Protein AF-A0A9W6I0I2-F1 (afdb_monomer_lite)

pLDDT: mean 87.01, std 14.26, range [43.53, 98.69]

Foldseek 3Di:
DPPDPDFDPQLVVLVVQLVQLVVQLVVCVVVPPPPVSNVVSVVSNVVSVVSCVVSVNVVRPDDPDDPDDPPPDD

Secondary structure (DSSP, 8-state):
----SSPPHHHHHHHHHHHHHHHHHHHHHHTS--HHHHHH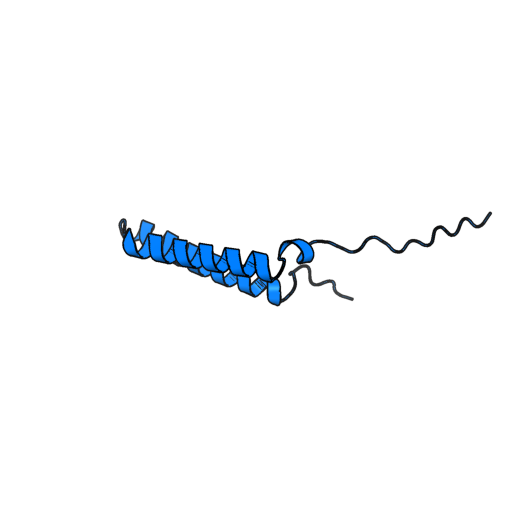HHHHHHHHHHHHHHTTTTGGGPPPPP--------

Sequence (74 aa):
MAGSHGGSPKSWLAVIVILLGFTVGGVALCIGPNWAMFWAGAGIIAVGGVIALVVDIFSDVIIDAPRVPLDNSN

Structure (mmCIF, N/CA/C/O backbone):
data_AF-A0A9W6I0I2-F1
#
_entry.id   AF-A0A9W6I0I2-F1
#
loop_
_atom_site.group_PDB
_atom_site.id
_atom_site.type_symbol
_atom_site.label_atom_id
_atom_site.label_alt_id
_atom_site.label_comp_id
_atom_site.label_asym_id
_atom_site.label_entity_id
_atom_site.label_seq_id
_atom_site.pdbx_PDB_ins_code
_atom_site.Cartn_x
_atom_site.Cartn_y
_atom_site.Cartn_z
_atom_site.occupancy
_atom_site.B_iso_or_equiv
_atom_site.auth_seq_id
_atom_site.auth_comp_id
_atom_site.auth_asym_id
_atom_site.auth_atom_id
_atom_site.pdbx_PDB_model_num
ATOM 1 N N . MET A 1 1 ? 18.816 17.212 -20.046 1.00 43.53 1 MET A N 1
ATOM 2 C CA . MET A 1 1 ? 17.472 16.719 -19.684 1.00 43.53 1 MET A CA 1
ATOM 3 C C . MET A 1 1 ? 17.440 16.619 -18.171 1.00 43.53 1 MET A C 1
ATOM 5 O O . MET A 1 1 ? 18.247 15.869 -17.640 1.00 43.53 1 MET A O 1
ATOM 9 N N . ALA A 1 2 ? 16.634 17.416 -17.469 1.00 48.66 2 ALA A N 1
ATOM 10 C CA . ALA A 1 2 ? 16.464 17.220 -16.031 1.00 48.66 2 ALA A CA 1
ATOM 11 C C . ALA A 1 2 ? 15.782 15.858 -15.845 1.00 48.66 2 ALA A C 1
ATOM 13 O O . ALA A 1 2 ? 14.600 15.717 -16.145 1.00 48.66 2 ALA A O 1
ATOM 14 N N 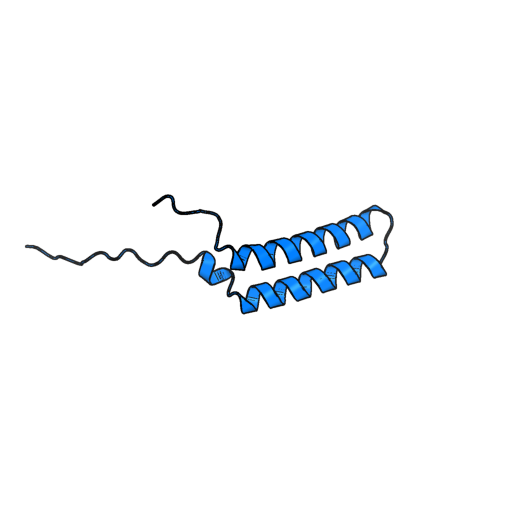. GLY A 1 3 ? 16.554 14.834 -15.479 1.00 52.81 3 GLY A N 1
ATOM 15 C CA . GLY A 1 3 ? 16.004 13.530 -15.140 1.00 52.81 3 GLY A CA 1
ATOM 16 C C . G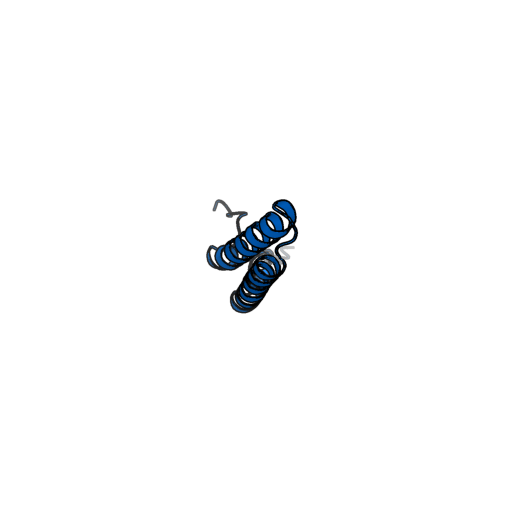LY A 1 3 ? 15.101 13.713 -13.931 1.00 52.81 3 GLY A C 1
ATOM 17 O O . GLY A 1 3 ? 15.586 14.012 -12.837 1.00 52.81 3 GLY A O 1
ATOM 18 N N . SER A 1 4 ? 13.789 13.606 -14.139 1.00 64.75 4 SER A N 1
ATOM 19 C CA . SER A 1 4 ? 12.834 13.529 -13.041 1.00 64.75 4 SER A CA 1
ATOM 20 C C . SER A 1 4 ? 13.234 12.328 -12.188 1.00 64.75 4 SER A C 1
ATOM 22 O O . SER A 1 4 ? 13.126 11.197 -12.640 1.00 64.75 4 SER A O 1
ATOM 24 N N . HIS A 1 5 ? 13.745 12.574 -10.979 1.00 63.16 5 HIS A N 1
ATOM 25 C CA . HIS A 1 5 ? 13.998 11.518 -9.990 1.00 63.16 5 HIS A CA 1
ATOM 26 C C . HIS A 1 5 ? 12.686 10.922 -9.460 1.00 63.16 5 HIS A C 1
ATOM 28 O O . HIS A 1 5 ? 12.683 9.871 -8.827 1.00 63.16 5 HIS A O 1
ATOM 34 N N . GLY A 1 6 ? 11.566 11.613 -9.694 1.00 65.75 6 GLY A N 1
ATOM 35 C CA . GLY A 1 6 ? 10.244 11.050 -9.509 1.00 65.75 6 GLY A CA 1
ATOM 36 C C . GLY A 1 6 ? 9.964 10.129 -10.681 1.00 65.75 6 GLY A C 1
ATOM 37 O O . GLY A 1 6 ? 9.943 10.597 -11.821 1.00 65.75 6 GLY A O 1
ATOM 38 N N . GLY A 1 7 ? 9.777 8.848 -10.388 1.00 72.06 7 GLY A N 1
ATOM 39 C CA . GLY A 1 7 ? 9.316 7.854 -11.342 1.00 72.06 7 GLY A CA 1
ATOM 40 C C . GLY A 1 7 ? 8.108 8.308 -12.179 1.00 72.06 7 GLY A C 1
ATOM 41 O O . GLY A 1 7 ? 7.466 9.328 -11.907 1.00 72.06 7 GLY A O 1
ATOM 42 N N . SER A 1 8 ? 7.808 7.567 -13.237 1.00 86.25 8 SER A N 1
ATOM 43 C CA . SER A 1 8 ? 6.769 7.864 -14.211 1.00 86.25 8 SER A CA 1
ATOM 44 C C . SER A 1 8 ? 5.418 8.201 -13.556 1.00 86.25 8 SER A C 1
ATOM 46 O O . SER A 1 8 ? 5.030 7.621 -12.536 1.00 86.25 8 SER A O 1
ATOM 48 N N . PRO A 1 9 ? 4.609 9.082 -14.179 1.00 86.69 9 PRO A N 1
ATOM 49 C CA . PRO A 1 9 ? 3.274 9.415 -13.671 1.00 86.69 9 PRO A CA 1
ATOM 50 C C . PRO A 1 9 ? 2.362 8.194 -13.454 1.00 86.69 9 PRO A C 1
ATOM 52 O O . PRO A 1 9 ? 1.452 8.234 -12.631 1.00 86.69 9 PRO A O 1
ATOM 55 N N . LYS A 1 10 ? 2.612 7.099 -14.187 1.00 87.62 10 LYS A N 1
ATOM 56 C CA . LYS A 1 10 ? 1.885 5.828 -14.077 1.00 87.62 10 LYS A CA 1
ATOM 57 C C . LYS A 1 10 ? 2.167 5.118 -12.751 1.00 87.62 10 LYS A C 1
ATOM 59 O O . LYS A 1 10 ? 1.242 4.651 -12.098 1.00 87.62 10 LYS A O 1
ATOM 64 N N . SER A 1 11 ? 3.434 5.076 -12.356 1.00 91.75 11 SER A N 1
ATOM 65 C CA . SER A 1 11 ? 3.906 4.515 -11.087 1.00 91.75 11 SER A CA 1
ATOM 66 C C . SER A 1 11 ? 3.350 5.295 -9.890 1.00 91.75 11 SER A C 1
ATOM 68 O O . SER A 1 11 ? 2.841 4.710 -8.931 1.00 91.75 11 SER A O 1
ATOM 70 N N . TRP A 1 12 ? 3.286 6.625 -10.003 1.00 93.25 12 TRP A N 1
ATOM 71 C CA . TRP A 1 12 ? 2.705 7.494 -8.976 1.00 93.25 12 TRP A CA 1
ATOM 72 C C . TRP A 1 12 ? 1.229 7.208 -8.659 1.00 93.25 12 TRP A C 1
ATOM 74 O O . TRP A 1 12 ? 0.801 7.402 -7.519 1.00 93.25 12 TRP A O 1
ATOM 84 N N . LEU A 1 13 ? 0.452 6.699 -9.623 1.00 94.31 13 LEU A N 1
ATOM 85 C CA . LEU A 1 13 ? -0.929 6.271 -9.379 1.00 94.31 13 LEU A CA 1
ATOM 86 C C . LEU A 1 13 ? -0.988 5.161 -8.320 1.00 94.31 13 LEU A C 1
ATOM 88 O O . LEU A 1 13 ? -1.778 5.250 -7.381 1.00 94.31 13 LEU A O 1
ATOM 92 N N . ALA A 1 14 ? -0.138 4.138 -8.447 1.00 95.69 14 ALA A N 1
ATOM 93 C CA . ALA A 1 14 ? -0.084 3.036 -7.490 1.00 95.69 14 ALA A CA 1
ATOM 94 C C . ALA A 1 14 ? 0.324 3.538 -6.097 1.00 95.69 14 ALA A C 1
ATOM 96 O O . ALA A 1 14 ? -0.302 3.182 -5.098 1.00 95.69 14 ALA A O 1
ATOM 97 N N . VAL A 1 15 ? 1.318 4.431 -6.042 1.00 95.94 15 VAL A N 1
ATOM 98 C CA . VAL A 1 15 ? 1.810 5.034 -4.795 1.00 95.94 15 VAL A CA 1
ATOM 99 C C . VAL A 1 15 ? 0.700 5.789 -4.061 1.00 95.94 15 VAL A C 1
ATOM 101 O O . VAL A 1 15 ? 0.511 5.568 -2.867 1.00 95.94 15 VAL A O 1
ATOM 104 N N . ILE A 1 16 ? -0.068 6.633 -4.760 1.00 97.81 16 ILE A N 1
ATOM 105 C CA . ILE A 1 16 ? -1.166 7.406 -4.155 1.00 97.81 16 ILE A CA 1
ATOM 106 C C . ILE A 1 16 ? -2.240 6.480 -3.586 1.00 97.81 16 ILE A C 1
ATOM 108 O O . ILE A 1 16 ? -2.692 6.692 -2.462 1.00 97.81 16 ILE A O 1
ATOM 112 N N . VAL A 1 17 ? -2.640 5.444 -4.329 1.00 98.25 17 VAL A N 1
ATOM 113 C CA . VAL A 1 17 ? -3.671 4.501 -3.868 1.00 98.25 17 VAL A CA 1
ATOM 114 C C . VAL A 1 17 ? -3.215 3.775 -2.602 1.00 98.25 17 VAL A C 1
ATOM 116 O O . VAL A 1 17 ? -3.969 3.705 -1.630 1.00 98.25 17 VAL A O 1
ATOM 119 N N . ILE A 1 18 ? -1.970 3.292 -2.574 1.00 98.44 18 ILE A N 1
ATOM 120 C CA . ILE A 1 18 ? -1.396 2.626 -1.397 1.00 98.44 18 ILE A CA 1
ATOM 121 C C . ILE A 1 18 ? -1.320 3.593 -0.209 1.00 98.44 18 ILE A C 1
ATOM 123 O O . ILE A 1 18 ? -1.715 3.222 0.897 1.00 98.44 18 ILE A O 1
ATOM 127 N N . LEU A 1 19 ? -0.875 4.835 -0.431 1.00 98.50 19 LEU A N 1
ATOM 128 C CA . LEU A 1 19 ? -0.824 5.872 0.603 1.00 98.50 19 LEU A CA 1
ATOM 129 C C . LEU A 1 19 ? -2.205 6.142 1.200 1.00 98.50 19 LEU A C 1
ATOM 131 O O . LEU A 1 19 ? -2.337 6.156 2.419 1.00 98.50 19 LEU A O 1
ATOM 135 N N . LEU A 1 20 ? -3.238 6.290 0.367 1.00 98.62 20 LEU A N 1
ATOM 136 C CA . LEU A 1 20 ? -4.610 6.499 0.834 1.00 98.62 20 LEU A CA 1
ATOM 137 C C . LEU A 1 20 ? -5.106 5.317 1.673 1.00 98.62 20 LEU A C 1
ATOM 139 O O . LEU A 1 20 ? -5.657 5.527 2.754 1.00 98.62 20 LEU A O 1
ATOM 143 N N . GLY A 1 21 ? -4.876 4.082 1.219 1.00 98.50 21 GLY A N 1
ATOM 144 C CA . GLY A 1 21 ? -5.235 2.883 1.979 1.00 98.50 21 GLY A CA 1
ATOM 145 C C . GLY A 1 21 ? -4.520 2.809 3.331 1.00 98.50 21 GLY A C 1
ATOM 146 O O . GLY A 1 21 ? -5.152 2.530 4.351 1.00 98.50 21 GLY A O 1
ATOM 147 N N . PHE A 1 22 ? -3.227 3.143 3.359 1.00 98.44 22 PHE A N 1
ATOM 148 C CA . PHE A 1 22 ? -2.434 3.205 4.585 1.00 98.44 22 PHE A CA 1
ATOM 149 C C . PHE A 1 22 ? -2.913 4.306 5.534 1.00 98.44 22 PHE A C 1
ATOM 151 O O . PHE A 1 22 ? -3.068 4.054 6.726 1.00 98.44 22 PHE A O 1
ATOM 158 N N . THR A 1 23 ? -3.208 5.506 5.027 1.00 98.31 23 THR A N 1
ATOM 159 C CA . THR A 1 23 ? -3.760 6.602 5.833 1.00 98.31 23 THR A CA 1
ATOM 160 C C . THR A 1 23 ? -5.102 6.210 6.447 1.00 98.31 23 THR A C 1
ATOM 162 O O . THR A 1 23 ? -5.288 6.387 7.648 1.00 98.31 23 THR A O 1
ATOM 165 N N . VAL A 1 24 ? -6.016 5.623 5.665 1.00 98.00 24 VAL A N 1
ATOM 166 C CA . VAL A 1 24 ? -7.319 5.148 6.163 1.00 98.00 24 VAL A CA 1
ATOM 167 C C . VAL A 1 24 ? -7.139 4.070 7.235 1.00 98.00 24 VAL A C 1
ATOM 169 O O . VAL A 1 24 ? -7.751 4.164 8.299 1.00 98.00 24 VAL A O 1
ATOM 172 N N . GLY A 1 25 ? -6.274 3.081 6.994 1.00 97.31 25 GLY A N 1
ATOM 173 C CA . GLY A 1 25 ? -5.993 2.010 7.952 1.00 97.31 25 GLY A CA 1
ATOM 174 C C . GLY A 1 25 ? -5.332 2.510 9.240 1.00 97.31 25 GLY A C 1
ATOM 175 O O . GLY A 1 25 ? -5.736 2.113 10.330 1.00 97.31 25 GLY A O 1
ATOM 176 N N . GLY A 1 26 ? -4.362 3.422 9.135 1.00 96.50 26 GLY A N 1
ATOM 177 C CA . GLY A 1 26 ? -3.695 4.038 10.282 1.00 96.50 26 GLY A CA 1
ATOM 178 C C . GLY A 1 26 ? -4.658 4.858 11.138 1.00 96.50 26 GLY A C 1
ATOM 179 O O . GLY A 1 26 ? -4.724 4.661 12.350 1.00 96.50 26 GLY A O 1
ATOM 180 N N . VAL A 1 27 ? -5.482 5.707 10.511 1.00 97.50 27 VAL A N 1
ATOM 181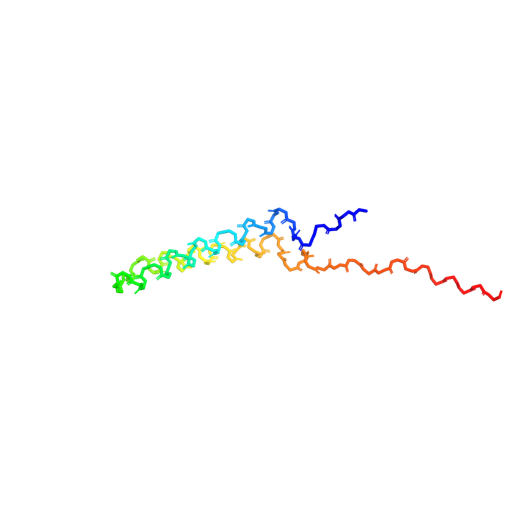 C CA . VAL A 1 27 ? -6.529 6.471 11.210 1.00 97.50 27 VAL A CA 1
ATOM 182 C C . VAL A 1 27 ? -7.504 5.536 11.929 1.00 97.50 27 VAL A C 1
ATOM 184 O O . VAL A 1 27 ? -7.833 5.792 13.087 1.00 97.50 27 VAL A O 1
ATOM 187 N N . ALA A 1 28 ? -7.910 4.429 11.294 1.00 97.00 28 ALA A N 1
ATOM 188 C CA . ALA A 1 28 ? -8.817 3.439 11.879 1.00 97.00 28 ALA A CA 1
ATOM 189 C C . ALA A 1 28 ? -8.267 2.752 13.141 1.00 97.00 28 ALA A C 1
ATOM 191 O O . ALA A 1 28 ? -9.054 2.289 13.962 1.00 97.00 28 ALA A O 1
ATOM 192 N N . LEU A 1 29 ? -6.943 2.680 13.306 1.00 95.62 29 LEU A N 1
ATOM 193 C CA . LEU A 1 29 ? -6.315 2.174 14.529 1.00 95.62 29 LEU A CA 1
ATOM 194 C C . LEU A 1 29 ? -6.193 3.261 15.610 1.00 95.62 29 LEU A C 1
ATOM 196 O O . LEU A 1 29 ? -6.278 2.951 16.797 1.00 95.62 29 LEU A O 1
ATOM 200 N N . CYS A 1 30 ? -6.019 4.529 15.223 1.00 95.38 30 CYS A N 1
ATOM 201 C CA . CYS A 1 30 ? -5.820 5.642 16.156 1.00 95.38 30 CYS A CA 1
ATOM 202 C C . CYS A 1 30 ? -7.105 6.128 16.849 1.00 95.38 30 CYS A C 1
ATOM 204 O O . CYS A 1 30 ? -7.039 6.560 17.996 1.00 95.38 30 CYS A O 1
ATOM 206 N N . ILE A 1 31 ? -8.270 6.064 16.196 1.00 91.25 31 ILE A N 1
ATOM 207 C CA . ILE A 1 31 ? -9.553 6.557 16.751 1.00 91.25 31 ILE A CA 1
ATOM 208 C C . ILE A 1 31 ? -10.277 5.537 17.657 1.00 91.25 31 ILE A C 1
ATOM 210 O O . ILE A 1 31 ? -11.450 5.708 17.982 1.00 91.25 31 ILE A O 1
ATOM 214 N N . GLY A 1 32 ? -9.573 4.481 18.076 1.00 80.69 32 GLY A N 1
ATOM 215 C CA . GLY A 1 32 ? -10.131 3.254 18.653 1.00 80.69 32 GLY A CA 1
ATOM 216 C C . GLY A 1 32 ? -10.219 2.166 17.578 1.00 80.69 32 GLY A C 1
ATOM 217 O O . GLY A 1 32 ? -10.474 2.505 16.426 1.00 80.69 32 GLY A O 1
ATOM 218 N N . PRO A 1 33 ? -9.984 0.878 17.903 1.00 79.94 33 PRO A N 1
ATOM 219 C CA . PRO A 1 33 ? -9.806 -0.161 16.891 1.00 79.94 33 PRO A CA 1
ATOM 220 C C . PRO A 1 33 ? -11.101 -0.416 16.109 1.00 79.94 33 PRO A C 1
ATOM 222 O O . PRO A 1 33 ? -11.943 -1.233 16.489 1.00 79.94 33 PRO A O 1
ATOM 225 N N . ASN A 1 34 ? -11.248 0.285 14.983 1.00 93.69 34 ASN A N 1
ATOM 226 C CA . ASN A 1 34 ? -12.306 0.066 14.011 1.00 93.69 34 ASN A CA 1
ATOM 227 C C . ASN A 1 34 ? -11.826 -0.959 12.982 1.00 93.69 34 ASN 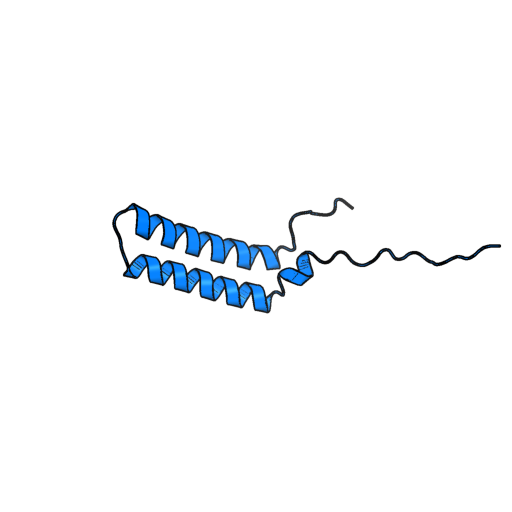A C 1
ATOM 229 O O . ASN A 1 34 ? -11.274 -0.624 11.931 1.00 93.69 34 ASN A O 1
ATOM 233 N N . TRP A 1 35 ? -12.051 -2.233 13.300 1.00 94.38 35 TRP A N 1
ATOM 234 C CA . TRP A 1 35 ? -11.593 -3.353 12.482 1.00 94.38 35 TRP A CA 1
ATOM 235 C C . TRP A 1 35 ? -12.173 -3.349 11.064 1.00 94.38 35 TRP A C 1
ATOM 237 O O . TRP A 1 35 ? -11.469 -3.707 10.125 1.00 94.38 35 TRP A O 1
ATOM 247 N N . ALA A 1 36 ? -13.418 -2.901 10.878 1.00 96.19 36 ALA A N 1
ATOM 248 C CA . ALA A 1 36 ? -14.026 -2.822 9.550 1.00 96.19 36 ALA A CA 1
ATOM 249 C C . ALA A 1 36 ? -13.311 -1.791 8.659 1.00 96.19 36 ALA A C 1
ATOM 251 O O . ALA A 1 36 ? -12.959 -2.089 7.518 1.00 96.19 36 ALA A O 1
ATOM 252 N N . MET A 1 37 ? -13.042 -0.597 9.193 1.00 96.19 37 MET A N 1
ATOM 253 C CA . MET A 1 37 ? -12.344 0.466 8.462 1.00 96.19 37 MET A CA 1
ATOM 254 C C . MET A 1 37 ? -10.866 0.130 8.222 1.00 96.19 37 MET A C 1
ATOM 256 O O . MET A 1 37 ? -10.331 0.446 7.159 1.00 96.19 37 MET A O 1
ATOM 260 N N . PHE A 1 38 ? -10.227 -0.576 9.158 1.00 96.75 38 PHE A N 1
ATOM 261 C CA . PHE A 1 38 ? -8.881 -1.115 8.968 1.00 96.75 38 PHE A CA 1
ATOM 262 C C . PHE A 1 38 ? -8.820 -2.082 7.776 1.00 96.75 38 PHE A C 1
ATOM 264 O O . PHE A 1 38 ? -7.982 -1.910 6.891 1.00 96.75 38 PHE A O 1
ATOM 271 N N . TRP A 1 39 ? -9.738 -3.055 7.702 1.00 97.75 39 TRP A N 1
ATOM 272 C CA . TRP A 1 39 ? -9.783 -4.001 6.583 1.00 97.75 39 TRP A CA 1
ATOM 273 C C . TRP A 1 39 ? -10.160 -3.338 5.256 1.00 97.75 39 TRP A C 1
ATOM 275 O O . TRP A 1 39 ? -9.647 -3.743 4.215 1.00 97.75 39 TRP A O 1
ATOM 285 N N . ALA A 1 40 ? -10.979 -2.283 5.276 1.00 97.88 40 ALA A N 1
ATOM 286 C CA . ALA A 1 40 ? -11.214 -1.462 4.090 1.00 97.88 40 ALA A CA 1
ATOM 287 C C . ALA A 1 40 ? -9.915 -0.791 3.603 1.00 97.88 40 ALA A C 1
ATOM 289 O O . ALA A 1 40 ? -9.590 -0.873 2.420 1.00 97.88 40 ALA A O 1
ATOM 290 N N . GLY A 1 41 ? -9.127 -0.206 4.514 1.00 98.06 41 GLY A N 1
ATOM 291 C CA . GLY A 1 41 ? -7.796 0.335 4.210 1.00 98.06 41 GLY A CA 1
ATOM 292 C C . GLY A 1 41 ? -6.840 -0.723 3.650 1.00 98.06 41 GLY A C 1
ATOM 293 O O . GLY A 1 41 ? -6.204 -0.500 2.620 1.00 98.06 41 GLY A O 1
ATOM 294 N N . ALA A 1 42 ? -6.802 -1.912 4.259 1.00 98.38 42 ALA A N 1
ATOM 295 C CA . ALA A 1 42 ? -6.019 -3.047 3.768 1.00 98.38 42 ALA A CA 1
ATOM 296 C C . ALA A 1 42 ? -6.448 -3.491 2.357 1.00 98.38 42 ALA A C 1
ATOM 298 O O . ALA A 1 42 ? -5.598 -3.774 1.513 1.00 98.38 42 ALA A O 1
ATOM 299 N N . GLY A 1 43 ? -7.753 -3.493 2.066 1.00 98.50 43 GLY A N 1
ATOM 300 C CA . GLY A 1 43 ? -8.283 -3.760 0.728 1.00 98.50 43 GLY A CA 1
ATOM 301 C C . GLY A 1 43 ? -7.830 -2.724 -0.305 1.00 98.50 43 GLY A C 1
ATOM 302 O O . GLY A 1 43 ? -7.428 -3.096 -1.406 1.00 98.50 43 GLY A O 1
ATOM 303 N N . ILE A 1 44 ? -7.812 -1.436 0.055 1.00 98.62 44 ILE A N 1
ATOM 304 C CA . ILE A 1 44 ? -7.301 -0.365 -0.818 1.00 98.62 44 ILE A CA 1
ATOM 305 C C . ILE A 1 44 ? -5.806 -0.564 -1.104 1.00 98.62 44 ILE A C 1
ATOM 307 O O . ILE A 1 44 ? -5.385 -0.442 -2.253 1.00 98.62 44 ILE A O 1
ATOM 311 N N . ILE A 1 45 ? -5.009 -0.931 -0.092 1.00 98.69 45 ILE A N 1
ATOM 312 C CA . ILE A 1 45 ? -3.587 -1.265 -0.278 1.00 98.69 45 ILE A CA 1
ATOM 313 C C . ILE A 1 45 ? -3.433 -2.446 -1.241 1.00 98.69 45 ILE A C 1
ATOM 315 O O . ILE A 1 45 ? -2.604 -2.382 -2.146 1.00 98.69 45 ILE A O 1
ATOM 319 N N . ALA A 1 46 ? -4.243 -3.499 -1.093 1.00 98.62 46 ALA A N 1
ATOM 320 C CA . ALA A 1 46 ? -4.202 -4.655 -1.986 1.00 98.62 46 ALA A CA 1
ATOM 321 C C . ALA A 1 46 ? -4.511 -4.268 -3.443 1.00 98.62 46 ALA A C 1
ATOM 323 O O . ALA A 1 46 ? -3.784 -4.673 -4.350 1.00 98.62 46 ALA A O 1
ATOM 324 N N . VAL A 1 47 ? -5.523 -3.422 -3.673 1.00 98.50 47 VAL A N 1
ATOM 325 C CA . VAL A 1 47 ? -5.819 -2.860 -5.004 1.00 98.50 47 VAL A CA 1
ATOM 326 C C . VAL A 1 47 ? -4.636 -2.045 -5.530 1.00 98.50 47 VAL A C 1
ATOM 328 O O . VAL A 1 47 ? -4.236 -2.221 -6.679 1.00 98.50 47 VAL A O 1
ATOM 331 N N . GLY A 1 48 ? -4.028 -1.204 -4.691 1.00 98.25 48 GLY A N 1
ATOM 332 C CA . GLY A 1 48 ? -2.816 -0.461 -5.036 1.00 98.25 48 GLY A CA 1
ATOM 333 C C . GLY A 1 48 ? -1.644 -1.370 -5.423 1.00 98.25 48 GLY A C 1
ATOM 334 O O . GLY A 1 48 ? -0.942 -1.079 -6.386 1.00 98.25 48 GLY A O 1
ATOM 335 N N . GLY A 1 49 ? -1.486 -2.512 -4.748 1.00 98.06 49 GLY A N 1
ATOM 336 C CA . GLY A 1 49 ? -0.515 -3.549 -5.101 1.00 98.06 49 GLY A CA 1
ATOM 337 C C . GLY A 1 49 ? -0.786 -4.181 -6.468 1.00 98.06 49 GLY A C 1
ATOM 338 O O . GLY A 1 49 ? 0.139 -4.350 -7.257 1.00 98.06 49 GLY A O 1
ATOM 339 N N . VAL A 1 50 ? -2.050 -4.459 -6.804 1.00 98.44 50 VAL A N 1
ATOM 340 C CA . VAL A 1 50 ? -2.421 -4.932 -8.151 1.00 98.44 50 VAL A CA 1
ATOM 341 C C . VAL A 1 50 ? -2.089 -3.878 -9.208 1.00 98.44 50 VAL A C 1
ATOM 343 O O . VAL A 1 50 ? -1.513 -4.214 -10.239 1.00 98.44 50 VAL A O 1
ATOM 346 N N . ILE A 1 51 ? -2.388 -2.602 -8.950 1.00 97.62 51 ILE A N 1
ATOM 347 C CA . ILE A 1 51 ? -2.024 -1.508 -9.864 1.00 97.62 51 ILE A CA 1
ATOM 348 C C . ILE A 1 51 ? -0.502 -1.443 -10.025 1.00 97.62 51 ILE A C 1
ATOM 350 O O . ILE A 1 51 ? -0.032 -1.347 -11.153 1.00 97.62 51 ILE A O 1
ATOM 354 N N . ALA A 1 52 ? 0.260 -1.552 -8.933 1.00 96.94 52 ALA A N 1
ATOM 355 C CA . ALA A 1 52 ? 1.723 -1.550 -8.950 1.00 96.94 52 ALA A CA 1
ATOM 356 C C . ALA A 1 52 ? 2.302 -2.665 -9.838 1.00 96.94 52 ALA A C 1
ATOM 358 O O . ALA A 1 52 ? 3.245 -2.417 -10.589 1.00 96.94 52 ALA A O 1
ATOM 359 N N . LEU A 1 53 ? 1.708 -3.864 -9.791 1.00 96.94 53 LEU A N 1
ATOM 360 C CA . LEU A 1 53 ? 2.069 -4.977 -10.673 1.00 96.94 53 LEU A CA 1
ATOM 361 C C . LEU A 1 53 ? 1.733 -4.674 -12.139 1.00 96.94 53 LEU A C 1
ATOM 363 O O . LEU A 1 53 ? 2.549 -4.922 -13.018 1.00 96.94 53 LEU A O 1
ATOM 367 N N . VAL A 1 54 ? 0.547 -4.121 -12.410 1.00 97.19 54 VAL A N 1
ATOM 368 C CA . VAL A 1 54 ? 0.089 -3.816 -13.778 1.00 97.19 54 VAL A CA 1
ATOM 369 C C . VAL A 1 54 ? 0.926 -2.718 -14.436 1.00 97.19 54 VAL A C 1
ATOM 371 O O . VAL A 1 54 ? 1.190 -2.791 -15.634 1.00 97.19 54 VAL A O 1
ATOM 374 N N . VAL A 1 55 ? 1.332 -1.696 -13.679 1.00 94.56 55 VAL A N 1
ATOM 375 C CA . VAL A 1 55 ? 2.157 -0.592 -14.204 1.00 94.56 55 VAL A CA 1
ATOM 376 C C . VAL A 1 55 ? 3.651 -0.901 -14.190 1.00 94.56 55 VAL A C 1
ATOM 378 O O . VAL A 1 55 ? 4.429 -0.039 -14.586 1.00 94.56 55 VAL A O 1
ATOM 381 N N . ASP A 1 56 ? 4.029 -2.097 -13.733 1.00 93.19 56 ASP A N 1
ATOM 382 C CA . ASP A 1 56 ? 5.409 -2.545 -13.577 1.00 93.19 56 ASP A CA 1
ATOM 383 C C . ASP A 1 56 ? 6.284 -1.502 -12.867 1.00 93.19 56 ASP A C 1
ATOM 385 O O . ASP A 1 56 ? 7.271 -0.982 -13.390 1.00 93.19 56 ASP A O 1
ATOM 389 N N . ILE A 1 57 ? 5.864 -1.150 -11.648 1.00 92.00 57 ILE A N 1
ATOM 390 C CA . ILE A 1 57 ? 6.434 -0.032 -10.890 1.00 92.00 57 ILE A CA 1
ATOM 391 C C . ILE A 1 57 ? 7.951 -0.139 -10.675 1.00 92.00 57 ILE A C 1
ATOM 393 O O . ILE A 1 57 ? 8.622 0.873 -10.504 1.00 92.00 57 ILE A O 1
ATOM 397 N N . PHE A 1 58 ? 8.512 -1.349 -10.682 1.00 91.06 58 PHE A N 1
ATOM 398 C CA . PHE A 1 58 ? 9.946 -1.552 -10.485 1.00 91.06 58 PHE A CA 1
ATOM 399 C C . PHE A 1 58 ? 10.767 -1.264 -11.742 1.00 91.06 58 PHE A C 1
ATOM 401 O O . PHE A 1 58 ? 11.916 -0.848 -11.618 1.00 91.06 58 PHE A O 1
ATOM 408 N N . SER A 1 59 ? 10.195 -1.393 -12.938 1.00 88.69 59 SER A N 1
ATOM 409 C CA . SER A 1 59 ? 10.877 -0.977 -14.171 1.00 88.69 59 SER A CA 1
ATOM 410 C C . SER A 1 59 ? 11.110 0.531 -14.227 1.00 88.69 59 SER A C 1
ATOM 412 O O . SER A 1 59 ? 12.040 0.999 -14.874 1.00 88.69 59 SER A O 1
ATOM 414 N N . ASP A 1 60 ? 10.321 1.290 -13.475 1.00 84.31 60 ASP A N 1
ATOM 415 C CA . ASP A 1 60 ? 10.421 2.741 -13.362 1.00 84.31 60 ASP A CA 1
ATOM 416 C C . ASP A 1 60 ? 11.707 3.232 -12.672 1.00 84.31 60 ASP A C 1
ATOM 418 O O . ASP A 1 60 ? 12.102 4.383 -12.840 1.00 84.31 60 ASP A O 1
ATOM 422 N N . VAL A 1 61 ? 12.372 2.368 -11.893 1.00 82.06 61 VAL A N 1
ATOM 423 C CA . VAL A 1 61 ? 13.649 2.690 -11.228 1.00 82.06 61 VAL A CA 1
ATOM 424 C C . VAL A 1 61 ? 14.866 2.144 -11.972 1.00 82.06 61 VAL A C 1
ATOM 426 O O . VAL A 1 61 ? 16.003 2.429 -11.591 1.00 82.06 61 VAL A O 1
ATOM 429 N N . ILE A 1 62 ? 14.649 1.359 -13.029 1.00 84.06 62 ILE A N 1
ATOM 430 C CA . ILE A 1 62 ? 15.730 0.834 -13.856 1.00 84.06 62 ILE A CA 1
ATOM 431 C C . ILE A 1 62 ? 16.210 1.963 -14.772 1.00 84.06 62 ILE A C 1
ATOM 433 O O . ILE A 1 62 ? 15.477 2.456 -15.625 1.00 84.06 62 ILE A O 1
ATOM 437 N N . ILE A 1 63 ? 17.464 2.376 -14.596 1.00 74.44 63 ILE A N 1
ATOM 438 C CA . ILE A 1 63 ? 18.143 3.299 -15.508 1.00 74.44 63 ILE A CA 1
ATOM 439 C C . ILE A 1 63 ? 18.791 2.461 -16.614 1.00 74.44 63 ILE A C 1
ATOM 441 O O . ILE A 1 63 ? 19.604 1.585 -16.315 1.00 74.44 63 ILE A O 1
ATOM 445 N N . ASP A 1 64 ? 18.450 2.724 -17.880 1.00 74.62 64 ASP A N 1
ATOM 446 C CA . ASP A 1 64 ? 19.087 2.068 -19.029 1.00 74.62 64 ASP A CA 1
ATOM 447 C C . ASP A 1 64 ? 20.620 2.172 -18.948 1.00 74.62 64 ASP A C 1
ATOM 449 O O . ASP A 1 64 ? 21.176 3.232 -18.640 1.00 74.62 64 ASP A O 1
ATOM 453 N N . ALA A 1 65 ? 21.308 1.065 -19.246 1.00 71.44 65 ALA A N 1
ATOM 454 C CA . ALA A 1 65 ? 22.764 0.989 -19.196 1.00 71.44 65 ALA A CA 1
ATOM 455 C C . ALA A 1 65 ? 23.424 2.085 -20.064 1.00 71.44 65 ALA A C 1
ATOM 457 O O . ALA A 1 65 ? 22.907 2.416 -21.140 1.00 71.44 65 ALA A O 1
ATOM 458 N N . PRO A 1 66 ? 24.590 2.630 -19.654 1.00 71.25 66 PRO A N 1
ATOM 459 C CA . PRO A 1 66 ? 25.328 3.583 -20.469 1.00 71.25 66 PRO A CA 1
ATOM 460 C C . PRO A 1 66 ? 25.601 2.977 -21.844 1.00 71.25 66 PRO A C 1
ATOM 462 O O . PRO A 1 66 ? 26.240 1.931 -21.955 1.00 71.25 66 PRO A O 1
ATOM 465 N N . ARG A 1 67 ? 25.144 3.641 -22.908 1.00 71.62 67 ARG A N 1
ATOM 466 C CA . ARG A 1 67 ? 25.579 3.330 -24.272 1.00 71.62 67 ARG A CA 1
ATOM 467 C C . ARG A 1 67 ? 27.017 3.823 -24.411 1.00 71.62 67 ARG A C 1
ATOM 469 O O . ARG A 1 67 ? 27.241 4.891 -24.970 1.00 71.62 67 ARG A O 1
ATOM 476 N N . VAL A 1 68 ? 27.982 3.114 -23.836 1.00 70.12 68 VAL A N 1
ATOM 477 C CA . VAL A 1 68 ? 29.383 3.304 -24.211 1.00 70.12 68 VAL A CA 1
ATOM 478 C C . VAL A 1 68 ? 29.604 2.535 -25.512 1.00 70.12 68 VAL A C 1
ATOM 480 O O . VAL A 1 68 ? 29.417 1.317 -25.533 1.00 70.12 68 VAL A O 1
ATOM 483 N N . PRO A 1 69 ? 29.966 3.193 -26.625 1.00 66.88 69 PRO A N 1
ATOM 484 C CA . PRO A 1 69 ? 30.721 2.502 -27.653 1.00 66.88 69 PRO A CA 1
ATOM 485 C C . PRO A 1 69 ? 32.010 2.014 -26.991 1.00 66.88 69 PRO A C 1
ATOM 487 O O . PRO A 1 69 ? 32.687 2.795 -26.326 1.00 66.88 69 PRO A O 1
ATOM 490 N N . LEU A 1 70 ? 32.350 0.736 -27.140 1.00 65.56 70 LEU A N 1
ATOM 491 C CA . LEU A 1 70 ? 33.734 0.333 -26.924 1.00 65.56 70 LEU A CA 1
ATOM 492 C C . LEU A 1 70 ? 34.491 0.764 -28.183 1.00 65.56 70 LEU A C 1
ATOM 494 O O . LEU A 1 70 ? 34.649 -0.036 -29.105 1.00 65.56 70 LEU A O 1
ATOM 498 N N . ASP A 1 71 ? 34.868 2.042 -28.287 1.00 65.94 71 ASP A N 1
ATOM 499 C CA . ASP A 1 71 ? 35.830 2.456 -29.303 1.00 65.94 71 ASP A CA 1
ATOM 500 C C . ASP A 1 71 ? 37.244 2.192 -28.784 1.00 65.94 71 ASP A C 1
ATOM 502 O O . ASP A 1 71 ? 37.938 3.004 -28.185 1.00 65.94 71 ASP A O 1
ATOM 506 N N . ASN A 1 72 ? 37.680 0.963 -29.031 1.00 65.88 72 ASN A N 1
ATOM 507 C CA . ASN A 1 72 ? 39.073 0.576 -28.914 1.00 65.88 72 ASN A CA 1
ATOM 508 C C . ASN A 1 72 ? 39.852 1.263 -30.057 1.00 65.88 72 ASN A C 1
ATOM 510 O O . ASN A 1 72 ? 40.152 0.631 -31.071 1.00 65.88 72 ASN A O 1
ATOM 514 N N . SER A 1 73 ? 40.120 2.568 -29.955 1.00 67.38 73 SER A N 1
ATOM 515 C CA . SER A 1 73 ? 41.068 3.256 -30.835 1.00 67.38 73 SER A CA 1
ATOM 516 C C . SER A 1 73 ? 42.477 3.094 -30.267 1.00 67.38 73 SER A C 1
ATOM 518 O O . SER A 1 73 ? 42.811 3.691 -29.242 1.00 67.38 73 SER A O 1
ATOM 520 N N . ASN A 1 74 ? 43.253 2.237 -30.930 1.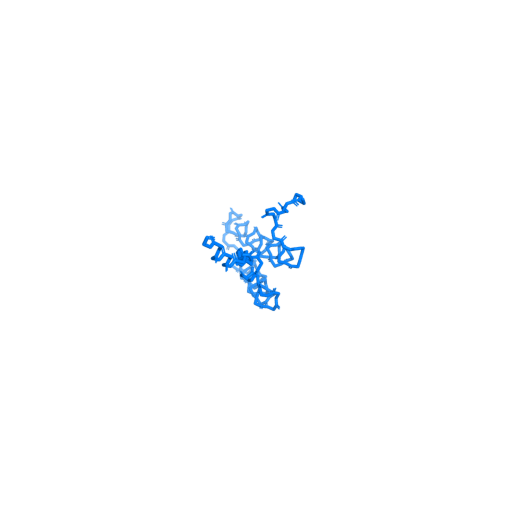00 59.97 74 ASN A N 1
ATOM 521 C CA . ASN A 1 74 ? 44.699 2.079 -30.754 1.00 59.97 74 ASN A CA 1
ATOM 522 C C . ASN A 1 74 ? 45.445 3.343 -31.189 1.00 59.97 74 ASN A C 1
ATOM 524 O O . ASN A 1 74 ? 45.029 3.919 -32.222 1.00 59.97 74 ASN A O 1
#

Radius of gyration: 19.58 Å; chains: 1; bounding box: 59×22×50 Å

Organism: NCBI:txid47481